Protein AF-A0A6L7ADQ3-F1 (afdb_monomer)

Nearest PDB structures (foldseek):
  7lb6-assembly1_N  TM=9.096E-01  e=2.981E-06  Arabidopsis thaliana
  6hxg-assembly1_B-3  TM=9.144E-01  e=3.872E-06  Arabidopsis thaliana
  4fiq-assembly1_A  TM=9.752E-01  e=5.291E-05  Pyrococcus horikoshii OT3
  8qoc-assembly2_C  TM=4.883E-01  e=2.615E-06  Staphylococcus aureus
  3o05-assembly1_A  TM=4.898E-01  e=3.182E-06  Saccharomyces cerevisiae

Secondary structure (DSSP, 8-state):
--HHHHT-SEEEEETTSPPS-SS----GGG-SS-EEEEESSHHHHHHHHHTT-SEEEESS-SS---B-SHHHHHHHHHTT-S-EEE-SS-HHHHHHTTPPP-PPPHHHHHHHHTT-SS-EEEEEETT-HHHHH-------

Structure (mmCIF, N/CA/C/O backbone):
data_AF-A0A6L7ADQ3-F1
#
_entry.id   AF-A0A6L7ADQ3-F1
#
loop_
_atom_site.group_PDB
_atom_site.id
_atom_site.type_symbol
_atom_site.label_atom_id
_atom_site.label_alt_id
_atom_site.label_comp_id
_atom_site.label_asym_id
_atom_site.label_entity_id
_atom_site.label_seq_id
_atom_site.pdbx_PDB_ins_code
_atom_site.Cartn_x
_atom_site.Cartn_y
_atom_site.Cartn_z
_atom_site.occupancy
_atom_site.B_iso_or_equiv
_atom_site.auth_seq_id
_atom_site.auth_comp_id
_atom_site.auth_asym_id
_atom_site.auth_atom_id
_atom_site.pdbx_PDB_model_num
ATOM 1 N N . MET A 1 1 ? -9.010 12.931 -6.300 1.00 50.84 1 MET A N 1
ATOM 2 C CA . MET A 1 1 ? -8.142 13.106 -5.111 1.00 50.84 1 MET A CA 1
ATOM 3 C C . MET A 1 1 ? -7.046 12.045 -5.139 1.00 50.84 1 MET A C 1
ATOM 5 O O . MET A 1 1 ? -7.068 11.229 -6.053 1.00 50.84 1 MET A O 1
ATOM 9 N N . LYS A 1 2 ? -6.025 12.117 -4.283 1.00 76.00 2 LYS A N 1
ATOM 10 C CA . LYS A 1 2 ? -4.797 11.296 -4.372 1.00 76.00 2 LYS A CA 1
ATOM 11 C C . LYS A 1 2 ? -4.363 10.831 -2.979 1.00 76.00 2 LYS A C 1
ATOM 13 O O . LYS A 1 2 ? -4.825 11.427 -2.018 1.00 76.00 2 LYS A O 1
ATOM 18 N N . LEU A 1 3 ? -3.529 9.793 -2.870 1.00 81.31 3 LEU A N 1
ATOM 19 C CA . LEU A 1 3 ? -3.424 8.974 -1.645 1.00 81.31 3 LEU A CA 1
ATOM 20 C C . LEU A 1 3 ? -3.016 9.728 -0.373 1.00 81.31 3 LEU A C 1
ATOM 22 O O . LEU A 1 3 ? -3.697 9.593 0.636 1.00 81.31 3 LEU A O 1
ATOM 26 N N . GLU A 1 4 ? -1.964 10.547 -0.407 1.00 83.44 4 GLU A N 1
ATOM 27 C CA . GLU A 1 4 ? -1.559 11.335 0.769 1.00 83.44 4 GLU A CA 1
ATOM 28 C C . GLU A 1 4 ? -2.655 12.337 1.170 1.00 83.44 4 GLU A C 1
ATOM 30 O O . GLU A 1 4 ? -2.968 12.484 2.345 1.00 83.44 4 GLU A O 1
ATOM 35 N N . ALA A 1 5 ? -3.326 12.950 0.190 1.00 84.56 5 ALA A N 1
ATOM 36 C CA . ALA A 1 5 ? -4.438 13.869 0.438 1.00 84.56 5 ALA A CA 1
ATOM 37 C C . ALA A 1 5 ? -5.712 13.171 0.957 1.00 84.56 5 ALA A C 1
ATOM 39 O O . ALA A 1 5 ? -6.529 13.816 1.607 1.00 84.56 5 ALA A O 1
ATOM 40 N N . VAL A 1 6 ? -5.886 11.876 0.665 1.00 88.94 6 VAL A N 1
ATOM 41 C CA . VAL A 1 6 ? -6.941 11.023 1.244 1.00 88.94 6 VAL A CA 1
ATOM 42 C C . VAL A 1 6 ? -6.643 10.701 2.714 1.00 88.94 6 VAL A C 1
ATOM 44 O O . VAL A 1 6 ? -7.555 10.392 3.473 1.00 88.94 6 VAL A O 1
ATOM 47 N N . GLY A 1 7 ? -5.379 10.816 3.133 1.00 91.00 7 GLY A N 1
ATOM 48 C CA . GLY A 1 7 ? -4.952 10.537 4.501 1.00 91.00 7 GLY A CA 1
ATOM 49 C C . GLY A 1 7 ? -4.731 9.053 4.781 1.00 91.00 7 GLY A C 1
ATOM 50 O O . GLY A 1 7 ? -4.888 8.637 5.923 1.00 91.00 7 GLY A O 1
ATOM 51 N N . VAL A 1 8 ? -4.401 8.250 3.760 1.00 93.75 8 VAL A N 1
ATOM 52 C CA . VAL A 1 8 ? -4.048 6.835 3.970 1.00 93.75 8 VAL A CA 1
ATOM 53 C C . VAL A 1 8 ? -2.852 6.717 4.912 1.00 93.75 8 VAL A C 1
ATOM 55 O O . VAL A 1 8 ? -1.938 7.538 4.861 1.00 93.75 8 VAL A O 1
ATOM 58 N N . ASP A 1 9 ? -2.822 5.672 5.734 1.00 95.88 9 ASP A N 1
ATOM 59 C CA . ASP A 1 9 ? -1.763 5.502 6.732 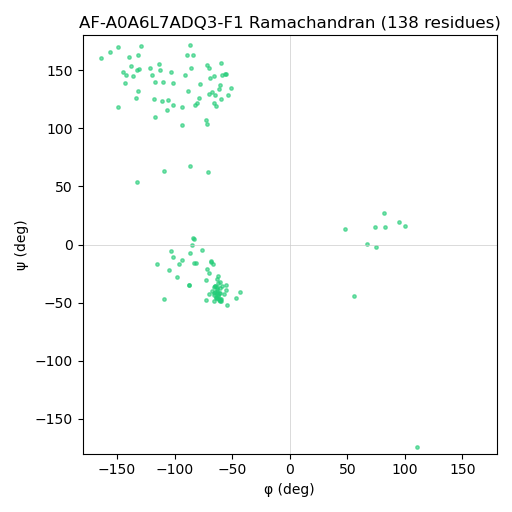1.00 95.88 9 ASP A CA 1
ATOM 60 C C . ASP A 1 9 ? -0.424 5.108 6.099 1.00 95.88 9 ASP A C 1
ATOM 62 O O . ASP A 1 9 ? 0.634 5.449 6.622 1.00 95.88 9 ASP A O 1
ATOM 66 N N . TYR A 1 10 ? -0.465 4.381 4.975 1.00 96.12 10 TYR A N 1
ATOM 67 C CA . TYR A 1 10 ? 0.716 4.006 4.196 1.00 96.12 10 TYR A CA 1
ATOM 68 C C . TYR A 1 10 ? 0.429 3.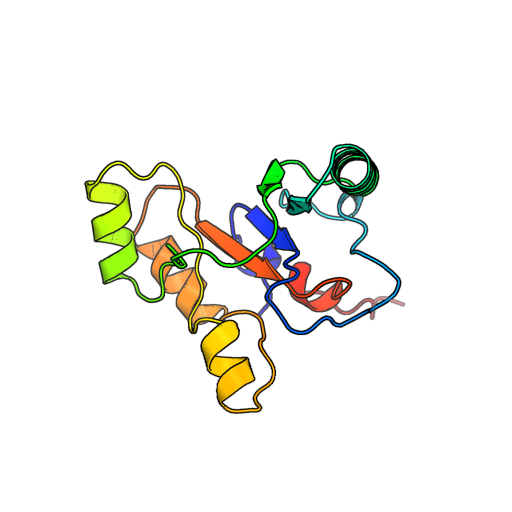988 2.693 1.00 96.12 10 TYR A C 1
ATOM 70 O O . TYR A 1 10 ? -0.649 3.582 2.245 1.00 96.12 10 TYR A O 1
ATOM 78 N N . ILE A 1 11 ? 1.451 4.308 1.898 1.00 95.56 11 ILE A N 1
ATOM 79 C CA . ILE A 1 11 ? 1.439 4.119 0.442 1.00 95.56 11 ILE A CA 1
ATOM 80 C C . ILE A 1 11 ? 2.313 2.921 0.062 1.00 95.56 11 ILE A C 1
ATOM 82 O O . ILE A 1 11 ? 3.505 2.893 0.349 1.00 95.56 11 ILE A O 1
ATOM 86 N N . ASP A 1 12 ? 1.754 1.940 -0.644 1.00 95.38 12 ASP A N 1
ATOM 87 C CA . ASP A 1 12 ? 2.517 0.843 -1.250 1.00 95.38 12 ASP A CA 1
ATOM 88 C C . ASP A 1 12 ? 2.878 1.189 -2.695 1.00 95.38 12 ASP A C 1
ATOM 90 O O . ASP A 1 12 ? 2.036 1.103 -3.592 1.00 95.38 12 ASP A O 1
ATOM 94 N N . GLU A 1 13 ? 4.132 1.576 -2.934 1.00 95.19 13 GLU A N 1
ATOM 95 C CA . GLU A 1 13 ? 4.632 1.736 -4.300 1.00 95.19 13 GLU A CA 1
ATOM 96 C C . GLU A 1 13 ? 4.828 0.350 -4.916 1.00 95.19 13 GLU A C 1
ATOM 98 O O . GLU A 1 13 ? 5.734 -0.407 -4.551 1.00 95.19 13 GLU A O 1
ATOM 103 N N . SER A 1 14 ? 3.937 0.006 -5.841 1.00 92.62 14 SER A N 1
ATOM 104 C CA . SER A 1 14 ? 3.675 -1.387 -6.146 1.00 92.62 14 SER A CA 1
ATOM 105 C C . SER A 1 14 ? 4.013 -1.769 -7.577 1.00 92.62 14 SER A C 1
ATOM 107 O O . SER A 1 14 ? 3.471 -1.236 -8.546 1.00 92.62 14 SER A O 1
ATOM 109 N N . GLU A 1 15 ? 4.847 -2.799 -7.690 1.00 91.12 15 GLU A N 1
ATOM 110 C CA . GLU A 1 15 ? 5.194 -3.493 -8.926 1.00 91.12 15 GLU A CA 1
ATOM 111 C C . GLU A 1 15 ? 4.031 -4.286 -9.529 1.00 91.12 15 GLU A C 1
ATOM 113 O O . GLU A 1 15 ? 4.121 -4.720 -10.676 1.00 91.12 15 GLU A O 1
ATOM 118 N N . VAL A 1 16 ? 2.953 -4.511 -8.764 1.00 89.56 16 VAL A N 1
ATOM 119 C CA . VAL A 1 16 ? 1.770 -5.192 -9.296 1.00 89.56 16 VAL A CA 1
ATOM 120 C C . VAL A 1 16 ? 0.873 -4.245 -10.083 1.00 89.56 16 VAL A C 1
ATOM 122 O O . VAL A 1 16 ? 0.049 -4.728 -10.847 1.00 89.56 16 VAL A O 1
ATOM 125 N N . LEU A 1 17 ? 1.022 -2.925 -9.962 1.00 90.62 17 LEU A N 1
ATOM 126 C CA . LEU A 1 17 ? 0.340 -1.984 -10.852 1.00 90.62 17 LEU A CA 1
ATOM 127 C C . LEU A 1 17 ? 1.142 -1.789 -12.143 1.00 90.62 17 LEU A C 1
ATOM 129 O O . LEU A 1 17 ? 2.321 -2.127 -12.212 1.00 90.62 17 LEU A O 1
ATOM 133 N N . THR A 1 18 ? 0.514 -1.247 -13.188 1.00 90.69 18 THR A N 1
ATOM 134 C CA . THR A 1 18 ? 1.260 -0.878 -14.397 1.00 90.69 18 THR A CA 1
ATOM 135 C C . THR A 1 18 ? 2.218 0.269 -14.049 1.00 90.69 18 THR A C 1
ATOM 137 O O . THR A 1 18 ? 1.727 1.298 -13.582 1.00 90.69 18 THR A O 1
ATOM 140 N N . PRO A 1 19 ? 3.544 0.135 -14.248 1.00 91.06 19 PRO A N 1
ATOM 141 C CA . PRO A 1 19 ? 4.495 1.197 -13.924 1.00 91.06 19 PRO A CA 1
ATOM 142 C C . PRO A 1 19 ? 4.160 2.509 -14.638 1.00 91.06 19 PRO A C 1
ATOM 144 O O . PRO A 1 19 ? 3.618 2.509 -15.745 1.00 91.06 19 PRO A O 1
ATOM 147 N N . ALA A 1 20 ? 4.452 3.633 -13.986 1.00 91.69 20 ALA A N 1
ATOM 148 C CA . ALA A 1 20 ? 4.388 4.947 -14.623 1.00 91.69 20 ALA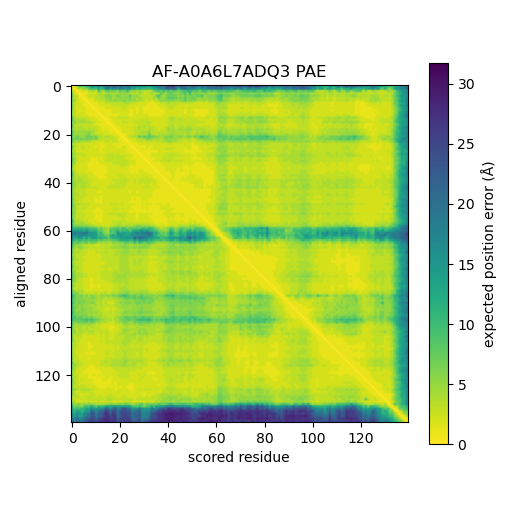 A CA 1
ATOM 149 C C . ALA A 1 20 ? 5.763 5.422 -15.101 1.00 91.69 20 ALA A C 1
ATOM 151 O O . ALA A 1 20 ? 5.839 6.178 -16.067 1.00 91.69 20 ALA A O 1
ATOM 152 N N . ASP A 1 21 ? 6.819 4.963 -14.431 1.00 90.44 21 ASP A N 1
ATOM 153 C CA . ASP A 1 21 ? 8.215 5.144 -14.803 1.00 90.44 21 ASP A CA 1
ATOM 154 C C . ASP A 1 21 ? 8.926 3.786 -14.675 1.00 90.44 21 ASP A C 1
ATOM 156 O O . ASP A 1 21 ? 8.850 3.130 -13.633 1.00 90.44 21 ASP A O 1
ATOM 160 N N . ASP A 1 22 ? 9.585 3.346 -15.748 1.00 88.19 22 ASP A N 1
ATOM 161 C CA . ASP A 1 22 ? 10.318 2.072 -15.791 1.00 88.19 22 ASP A CA 1
ATOM 162 C C . ASP A 1 22 ? 11.766 2.199 -15.280 1.00 88.19 22 ASP A C 1
ATOM 164 O O . ASP A 1 22 ? 12.478 1.202 -15.145 1.00 88.19 22 ASP A O 1
ATOM 168 N N . THR A 1 23 ? 12.219 3.426 -15.010 1.00 88.00 23 THR A N 1
ATOM 169 C CA . THR A 1 23 ? 13.598 3.754 -14.630 1.00 88.00 23 THR A CA 1
ATOM 170 C C . THR A 1 23 ? 13.694 4.159 -13.164 1.00 88.00 23 THR A C 1
ATOM 172 O O . THR A 1 23 ? 14.573 3.670 -12.450 1.00 88.00 23 THR A O 1
ATOM 175 N N . TYR A 1 24 ? 12.798 5.033 -12.701 1.00 90.62 24 TYR A N 1
ATOM 176 C CA . TYR A 1 24 ? 12.890 5.653 -11.381 1.00 90.62 24 TYR A CA 1
ATOM 177 C C . TYR A 1 24 ? 11.715 5.294 -10.471 1.00 90.62 24 TYR A C 1
ATOM 179 O O . TYR A 1 24 ? 10.561 5.238 -10.885 1.00 90.62 24 TYR A O 1
ATOM 187 N N . HIS A 1 25 ? 12.027 5.065 -9.196 1.00 94.25 25 HIS A N 1
ATOM 188 C CA . HIS A 1 25 ? 11.030 4.966 -8.131 1.00 94.25 25 HIS A CA 1
ATOM 189 C C . HIS A 1 25 ? 10.766 6.358 -7.549 1.00 94.25 25 HIS A C 1
ATOM 191 O O . HIS A 1 25 ? 11.556 7.287 -7.728 1.00 94.25 25 HIS A O 1
ATOM 197 N N . ILE A 1 26 ? 9.655 6.504 -6.833 1.00 94.56 26 ILE A N 1
ATOM 198 C CA . ILE A 1 26 ? 9.335 7.731 -6.099 1.00 94.56 26 ILE A CA 1
ATOM 199 C C . ILE A 1 26 ? 10.417 7.987 -5.038 1.00 94.56 26 ILE A C 1
ATOM 201 O O . ILE A 1 26 ? 10.740 7.073 -4.279 1.00 94.56 26 ILE A O 1
ATOM 205 N N . ASP A 1 27 ? 10.910 9.227 -4.946 1.00 94.38 27 ASP A N 1
ATOM 206 C CA . ASP A 1 27 ? 11.648 9.721 -3.776 1.00 94.38 27 ASP A CA 1
ATOM 207 C C . ASP A 1 27 ? 10.670 9.920 -2.611 1.00 94.38 27 ASP A C 1
ATOM 209 O O . ASP A 1 27 ? 9.870 10.859 -2.597 1.00 94.38 27 ASP A O 1
ATOM 213 N N . LYS A 1 28 ? 10.699 8.990 -1.656 1.00 95.25 28 LYS A N 1
ATOM 214 C CA . LYS A 1 28 ? 9.713 8.872 -0.567 1.00 95.25 28 LYS A CA 1
ATOM 215 C C . LYS A 1 28 ? 10.049 9.810 0.581 1.00 95.25 28 LYS A C 1
ATOM 217 O O . LYS A 1 28 ? 9.188 10.103 1.397 1.00 95.25 28 LYS A O 1
ATOM 222 N N . THR A 1 29 ? 11.278 10.330 0.619 1.00 93.50 29 THR A N 1
ATOM 223 C CA . THR A 1 29 ? 11.708 11.304 1.632 1.00 93.50 29 THR A CA 1
ATOM 224 C C . THR A 1 29 ? 10.984 12.645 1.498 1.00 93.50 29 THR A C 1
ATOM 226 O O . THR A 1 29 ? 10.962 13.439 2.434 1.00 93.50 29 THR A O 1
ATOM 229 N N . ALA A 1 30 ? 10.351 12.886 0.346 1.00 93.56 30 ALA A N 1
ATOM 230 C CA . ALA A 1 30 ? 9.569 14.080 0.062 1.00 93.56 30 ALA A CA 1
ATOM 231 C C . ALA A 1 30 ? 8.112 14.026 0.573 1.00 93.56 30 ALA A C 1
ATOM 233 O O . ALA A 1 30 ? 7.349 14.943 0.250 1.00 93.56 30 ALA A O 1
ATOM 234 N N . PHE A 1 31 ? 7.725 12.977 1.307 1.00 93.12 31 PHE A N 1
ATOM 235 C CA . PHE A 1 31 ? 6.359 12.702 1.764 1.00 93.12 31 PHE A CA 1
ATOM 236 C C . PHE A 1 31 ? 6.285 12.606 3.287 1.00 93.12 31 PHE A C 1
ATOM 238 O O . PHE A 1 31 ? 7.255 12.216 3.937 1.00 93.12 31 PHE A O 1
ATOM 245 N N . GLU A 1 32 ? 5.120 12.935 3.845 1.00 92.44 32 GLU A N 1
ATOM 246 C CA . GLU A 1 32 ? 4.848 12.717 5.270 1.00 92.44 32 GLU A CA 1
ATOM 247 C C . GLU A 1 32 ? 4.290 11.311 5.512 1.00 92.44 32 GLU A C 1
ATOM 249 O O . GLU A 1 32 ? 4.616 10.674 6.515 1.00 92.44 32 GLU A O 1
ATOM 254 N N . VAL A 1 33 ? 3.491 10.801 4.569 1.00 95.00 33 VAL A N 1
ATOM 255 C CA . VAL A 1 33 ? 2.966 9.434 4.629 1.00 95.00 33 VAL A CA 1
ATOM 256 C C . VAL A 1 33 ? 4.085 8.404 4.391 1.00 95.00 33 VAL A C 1
ATOM 258 O O . VAL A 1 33 ? 4.829 8.511 3.409 1.00 95.00 33 VAL A O 1
ATOM 261 N N . PRO A 1 34 ? 4.232 7.379 5.252 1.00 97.00 34 PRO A N 1
ATOM 262 C CA . PRO A 1 34 ? 5.251 6.350 5.083 1.00 97.00 34 PRO A CA 1
ATOM 263 C C . PRO A 1 34 ? 4.961 5.428 3.894 1.00 97.00 34 PRO A C 1
ATOM 265 O O . PRO A 1 34 ? 3.813 5.161 3.527 1.00 97.00 34 PRO A O 1
ATOM 268 N N . PHE A 1 35 ? 6.032 4.875 3.319 1.00 97.44 35 PHE A N 1
ATOM 269 C CA . PHE A 1 35 ? 5.944 3.999 2.151 1.00 97.44 35 PHE A CA 1
ATOM 270 C C . PHE A 1 35 ? 6.281 2.541 2.459 1.00 97.44 35 PHE A C 1
ATOM 272 O O . PHE A 1 35 ? 7.259 2.234 3.150 1.00 97.44 35 PHE A O 1
ATOM 279 N N . VAL A 1 36 ? 5.511 1.646 1.842 1.00 96.75 36 VAL A N 1
ATOM 280 C CA . VAL A 1 36 ? 5.774 0.211 1.726 1.00 96.75 36 VAL A CA 1
ATOM 281 C C . VAL A 1 36 ? 6.330 -0.077 0.331 1.00 96.75 36 VAL A C 1
ATOM 283 O O . VAL A 1 36 ? 5.852 0.480 -0.658 1.00 96.75 36 VAL A O 1
ATOM 286 N N . CYS A 1 37 ? 7.339 -0.943 0.224 1.00 96.19 37 CYS A N 1
ATOM 287 C CA . CYS A 1 37 ? 7.892 -1.352 -1.070 1.00 96.19 37 CYS A CA 1
ATOM 288 C C . CYS A 1 37 ? 8.140 -2.859 -1.159 1.00 96.19 37 CYS A C 1
ATOM 290 O O . CYS A 1 37 ? 8.560 -3.503 -0.197 1.00 96.19 37 CYS A O 1
ATOM 292 N N . GLY A 1 38 ? 7.937 -3.418 -2.353 1.00 95.12 38 GLY A N 1
ATOM 293 C CA . GLY A 1 38 ? 8.288 -4.801 -2.662 1.00 95.12 38 GLY A CA 1
ATOM 294 C C . GLY A 1 38 ? 9.787 -4.994 -2.929 1.00 95.12 38 GLY A C 1
ATOM 295 O O . GLY A 1 38 ? 10.397 -4.225 -3.675 1.00 95.12 38 GLY A O 1
ATOM 296 N N . CYS A 1 39 ? 10.381 -6.069 -2.407 1.00 96.19 39 CYS A N 1
ATOM 297 C CA . CYS A 1 39 ? 11.735 -6.523 -2.757 1.00 96.19 39 CYS A CA 1
ATOM 298 C C . CYS A 1 39 ? 11.826 -8.054 -2.922 1.00 96.19 39 CYS A C 1
ATOM 300 O O . CYS A 1 39 ? 11.043 -8.803 -2.333 1.00 96.19 39 CYS A O 1
ATOM 302 N N . ARG A 1 40 ? 12.785 -8.526 -3.733 1.00 95.62 40 ARG A N 1
ATOM 303 C CA . ARG A 1 40 ? 13.105 -9.967 -3.907 1.00 95.62 40 ARG A CA 1
ATOM 304 C C . ARG A 1 40 ? 14.385 -10.408 -3.208 1.00 95.62 40 ARG A C 1
ATOM 306 O O . ARG A 1 40 ? 14.563 -11.592 -2.946 1.00 95.62 40 ARG A O 1
ATOM 313 N N . ASP A 1 41 ? 15.271 -9.461 -2.936 1.00 96.44 41 ASP A N 1
ATOM 314 C CA . ASP A 1 41 ? 16.572 -9.689 -2.329 1.00 96.44 41 ASP A CA 1
ATOM 315 C C . ASP A 1 41 ? 16.984 -8.479 -1.480 1.00 96.44 41 ASP A C 1
ATOM 317 O O . ASP A 1 41 ? 16.352 -7.417 -1.511 1.00 96.44 41 ASP A O 1
ATOM 321 N N . LEU A 1 42 ? 18.061 -8.651 -0.713 1.00 97.38 42 LEU A N 1
ATOM 322 C CA . LEU A 1 42 ? 18.591 -7.613 0.166 1.00 97.38 42 LEU A CA 1
ATOM 323 C C . LEU A 1 42 ? 19.064 -6.371 -0.607 1.00 97.38 42 LEU A C 1
ATOM 325 O O . LEU A 1 42 ? 18.939 -5.255 -0.111 1.00 97.38 42 LEU A O 1
ATOM 329 N N . GLY A 1 43 ? 19.588 -6.537 -1.822 1.00 97.81 43 GLY A N 1
ATOM 330 C CA . GLY A 1 43 ? 20.040 -5.411 -2.636 1.00 97.81 43 GLY A CA 1
ATOM 331 C C . GLY A 1 43 ? 18.877 -4.510 -3.050 1.00 97.81 43 GLY A C 1
ATOM 332 O O . GLY A 1 43 ? 18.982 -3.289 -2.970 1.00 97.81 43 GLY A O 1
ATOM 333 N N . GLU A 1 44 ? 17.752 -5.097 -3.464 1.00 97.06 44 GLU A N 1
ATOM 334 C CA . GLU A 1 44 ? 16.514 -4.359 -3.722 1.00 97.06 44 GLU A CA 1
ATOM 335 C C . GLU A 1 44 ? 15.981 -3.701 -2.449 1.00 97.06 44 GLU A C 1
ATOM 337 O O . GLU A 1 44 ? 15.657 -2.517 -2.490 1.00 97.06 44 GLU A O 1
ATOM 342 N N . ALA A 1 45 ? 15.942 -4.431 -1.332 1.00 97.81 45 ALA A N 1
ATOM 343 C CA . ALA A 1 45 ? 15.493 -3.917 -0.039 1.00 97.81 45 ALA A CA 1
ATOM 344 C C . ALA A 1 45 ? 16.259 -2.652 0.380 1.00 97.81 45 ALA A C 1
ATOM 346 O O . ALA A 1 45 ? 15.651 -1.621 0.664 1.00 97.81 45 ALA A O 1
ATOM 347 N N . LEU A 1 46 ? 17.595 -2.704 0.356 1.00 97.94 46 LEU A N 1
ATOM 348 C CA . LEU A 1 46 ? 18.445 -1.578 0.748 1.00 97.94 46 LEU A CA 1
ATOM 349 C C . LEU A 1 46 ? 18.285 -0.374 -0.186 1.00 97.94 46 LEU A C 1
ATOM 351 O O . LEU A 1 46 ? 18.301 0.759 0.287 1.00 97.94 46 LEU A O 1
ATOM 355 N N . ARG A 1 47 ? 18.080 -0.594 -1.493 1.00 97.19 47 ARG A N 1
ATOM 356 C CA . ARG A 1 47 ? 17.775 0.498 -2.432 1.00 97.19 47 ARG A CA 1
ATOM 357 C C . ARG A 1 47 ? 16.443 1.174 -2.103 1.00 97.19 47 ARG A C 1
ATOM 359 O O . ARG A 1 47 ? 16.403 2.395 -2.047 1.00 97.19 47 ARG A O 1
ATOM 366 N N . ARG A 1 48 ? 15.385 0.401 -1.817 1.00 97.94 48 ARG A N 1
ATOM 367 C CA . ARG A 1 48 ? 14.078 0.956 -1.412 1.00 97.94 48 ARG A CA 1
ATOM 368 C C . ARG A 1 48 ? 14.176 1.757 -0.116 1.00 97.94 48 ARG A C 1
ATOM 370 O O . ARG A 1 48 ? 13.602 2.836 -0.028 1.00 97.94 48 ARG A O 1
ATOM 377 N N . ILE A 1 49 ? 14.931 1.260 0.866 1.00 97.88 49 ILE A N 1
ATOM 378 C CA . ILE A 1 49 ? 15.197 1.990 2.115 1.00 97.88 49 ILE A CA 1
ATOM 379 C C . ILE A 1 49 ? 15.964 3.288 1.828 1.00 97.8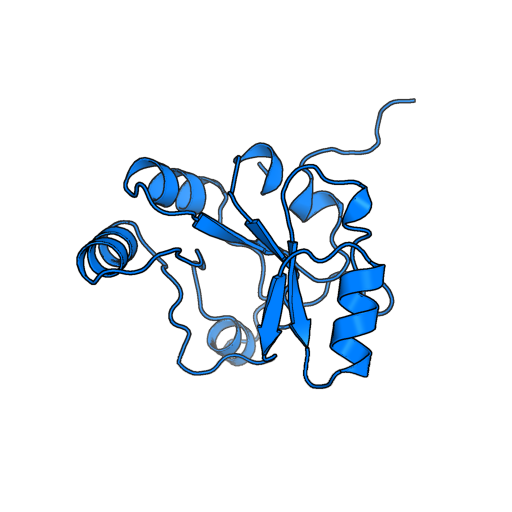8 49 ILE A C 1
ATOM 381 O O . ILE A 1 49 ? 15.607 4.332 2.363 1.00 97.88 49 ILE A O 1
ATOM 385 N N . GLY A 1 50 ? 16.973 3.249 0.952 1.00 97.00 50 GLY A N 1
ATOM 386 C CA . GLY A 1 50 ? 17.726 4.437 0.532 1.00 97.00 50 GLY A CA 1
ATOM 387 C C . GLY A 1 50 ? 16.875 5.495 -0.182 1.00 97.00 50 GLY A C 1
ATOM 388 O O . GLY A 1 50 ? 17.186 6.677 -0.100 1.00 97.00 50 GLY A O 1
ATOM 389 N N . GLU A 1 51 ? 15.783 5.084 -0.827 1.00 96.06 51 GLU A N 1
ATOM 390 C CA . GLU A 1 51 ? 14.772 5.966 -1.433 1.00 96.06 51 GLU A CA 1
ATOM 391 C C . GLU A 1 51 ? 13.699 6.437 -0.432 1.00 96.06 51 GLU A C 1
ATOM 393 O O . GLU A 1 51 ? 12.788 7.168 -0.817 1.00 96.06 51 GLU A O 1
ATOM 398 N N . GLY A 1 52 ? 13.779 6.016 0.838 1.00 96.94 52 GLY A N 1
ATOM 399 C CA . GLY A 1 52 ? 12.892 6.437 1.928 1.00 96.94 52 GLY A CA 1
ATOM 400 C C . GLY A 1 52 ? 11.770 5.458 2.295 1.00 96.94 52 GLY A C 1
ATOM 401 O O . GLY A 1 52 ? 10.820 5.858 2.963 1.00 96.94 52 GLY A O 1
ATOM 402 N N . ALA A 1 53 ? 11.822 4.187 1.873 1.00 97.31 53 ALA A N 1
ATOM 403 C CA . ALA A 1 53 ? 10.809 3.205 2.271 1.00 97.31 53 ALA A CA 1
ATOM 404 C C . ALA A 1 53 ? 10.898 2.905 3.776 1.00 97.31 53 ALA A C 1
ATOM 406 O O . ALA A 1 53 ? 11.972 2.597 4.295 1.00 97.31 53 ALA A O 1
ATOM 407 N N . SER A 1 54 ? 9.758 2.950 4.463 1.00 97.50 54 SER A N 1
ATOM 408 C CA . SER A 1 54 ? 9.653 2.694 5.907 1.00 97.50 54 SER A CA 1
ATOM 409 C C . SER A 1 54 ? 9.257 1.250 6.218 1.00 97.50 54 SER A C 1
ATOM 411 O O . SER A 1 54 ? 9.434 0.782 7.340 1.00 97.50 54 SER A O 1
ATOM 413 N N . MET A 1 55 ? 8.738 0.530 5.221 1.00 97.31 55 MET A N 1
ATOM 414 C CA . MET A 1 55 ? 8.330 -0.865 5.331 1.00 97.31 55 MET A CA 1
ATOM 415 C C . MET A 1 55 ? 8.663 -1.624 4.044 1.00 97.31 55 MET A C 1
ATOM 417 O O . MET A 1 55 ? 8.587 -1.089 2.936 1.00 97.31 55 MET A O 1
ATOM 421 N N . LE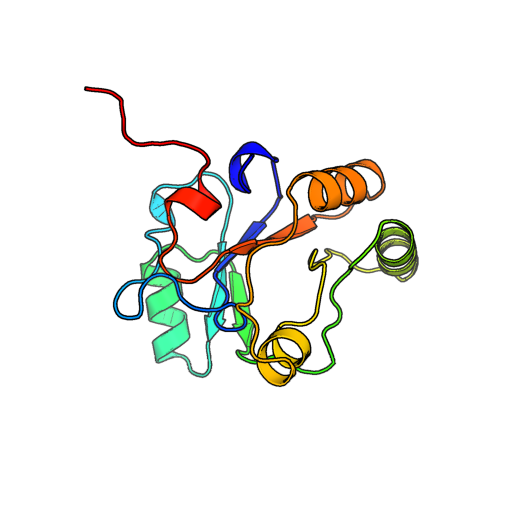U A 1 56 ? 9.015 -2.901 4.186 1.00 96.81 56 LEU A N 1
ATOM 422 C CA . LEU A 1 56 ? 9.293 -3.792 3.065 1.00 96.81 56 LEU A CA 1
ATOM 423 C C . LEU A 1 56 ? 8.335 -4.979 3.068 1.00 96.81 56 LEU A C 1
ATOM 425 O O . LEU A 1 56 ? 7.968 -5.495 4.123 1.00 96.81 56 LEU A O 1
ATOM 429 N N . ARG A 1 57 ? 7.986 -5.443 1.871 1.00 94.12 57 ARG A N 1
ATOM 430 C CA . ARG A 1 57 ? 7.261 -6.695 1.639 1.00 94.12 57 ARG A CA 1
ATOM 431 C C . ARG A 1 57 ? 7.945 -7.514 0.552 1.00 94.12 57 ARG A C 1
ATOM 433 O O . ARG A 1 57 ? 8.741 -6.999 -0.234 1.00 94.12 57 ARG A O 1
ATOM 440 N N . THR A 1 58 ? 7.622 -8.797 0.471 1.00 92.50 58 THR A N 1
ATOM 441 C CA . THR A 1 58 ? 8.029 -9.615 -0.674 1.00 92.50 58 THR A CA 1
ATOM 442 C C . THR A 1 58 ? 7.335 -9.125 -1.947 1.00 92.50 58 THR A C 1
ATOM 444 O O . THR A 1 58 ? 6.191 -8.656 -1.913 1.00 92.50 58 THR A O 1
ATOM 447 N N . LYS A 1 59 ? 8.039 -9.199 -3.084 1.00 89.94 59 LYS A N 1
ATOM 448 C CA . LYS A 1 59 ? 7.422 -8.923 -4.388 1.00 89.94 59 LYS A CA 1
ATOM 449 C C . LYS A 1 59 ? 6.467 -10.031 -4.815 1.00 89.94 59 LYS A C 1
ATOM 451 O O . LYS A 1 59 ? 6.672 -11.202 -4.496 1.00 89.94 59 LYS A O 1
ATOM 456 N N . GLY A 1 60 ? 5.509 -9.651 -5.650 1.00 79.88 60 GLY A N 1
ATOM 457 C CA . GLY A 1 60 ? 4.561 -10.556 -6.287 1.00 79.88 60 GLY A CA 1
ATOM 458 C C . GLY A 1 60 ? 3.143 -10.395 -5.755 1.00 79.88 60 GLY A C 1
ATOM 459 O O . GLY A 1 60 ? 2.845 -9.501 -4.968 1.00 79.88 60 GLY A O 1
ATOM 460 N N . GLU A 1 61 ? 2.261 -11.281 -6.213 1.00 70.69 61 GLU A N 1
ATOM 461 C CA . GLU A 1 61 ? 0.819 -11.174 -5.977 1.00 70.69 61 GLU A CA 1
ATOM 462 C C . GLU A 1 61 ? 0.178 -12.503 -5.499 1.00 70.69 61 GLU A C 1
ATOM 464 O O . GLU A 1 61 ? -0.758 -12.986 -6.138 1.00 70.69 61 GLU A O 1
ATOM 469 N N . PRO A 1 62 ? 0.649 -13.177 -4.422 1.00 55.94 62 PRO A N 1
ATOM 470 C CA . PRO A 1 62 ? 0.064 -14.461 -4.021 1.00 55.94 62 PRO A CA 1
ATOM 471 C C . PRO A 1 62 ? -1.233 -14.275 -3.210 1.00 55.94 62 PRO A C 1
ATOM 473 O O . PRO A 1 62 ? -1.215 -13.642 -2.159 1.00 55.94 62 PRO A O 1
ATOM 476 N N . GLY A 1 63 ? -2.360 -14.840 -3.675 1.00 59.44 63 GLY A N 1
ATOM 477 C CA . GLY A 1 63 ? -3.639 -14.971 -2.932 1.00 59.44 63 GLY A CA 1
ATOM 478 C C . GLY A 1 63 ? -4.387 -13.666 -2.606 1.00 59.44 63 GLY A C 1
ATOM 479 O O . GLY A 1 63 ? -5.461 -13.682 -2.012 1.00 59.44 63 GLY A O 1
ATOM 480 N N . THR A 1 64 ? -3.814 -12.546 -3.042 1.00 66.75 64 THR A N 1
ATOM 481 C CA . THR A 1 64 ? -4.200 -11.130 -2.974 1.00 66.75 64 THR A CA 1
ATOM 482 C C . THR A 1 64 ? -4.483 -10.519 -1.614 1.00 66.75 64 THR A C 1
ATOM 484 O O . THR A 1 64 ? -3.978 -9.425 -1.424 1.00 66.75 64 THR A O 1
ATOM 487 N N . GLY A 1 65 ? -5.216 -11.141 -0.681 1.00 67.88 65 GLY A N 1
ATOM 488 C CA . GLY A 1 65 ? -5.438 -10.601 0.679 1.00 67.88 65 GLY A CA 1
ATOM 489 C C . GLY A 1 65 ? -5.866 -9.122 0.755 1.00 67.88 65 GLY A C 1
ATOM 490 O O . GLY A 1 65 ? -5.790 -8.515 1.820 1.00 67.88 65 GLY A O 1
ATOM 491 N N . ASN A 1 66 ? -6.259 -8.533 -0.377 1.00 84.44 66 ASN A N 1
ATOM 492 C CA . ASN A 1 66 ? -6.577 -7.129 -0.514 1.00 84.44 66 ASN A CA 1
ATOM 493 C C . ASN A 1 66 ? -8.063 -6.973 -0.244 1.00 84.44 66 ASN A C 1
ATOM 495 O O . ASN A 1 66 ? -8.876 -7.823 -0.609 1.00 84.44 66 ASN A O 1
ATOM 499 N N . ILE A 1 67 ? -8.396 -5.851 0.361 1.00 90.12 67 ILE A N 1
ATOM 500 C CA . ILE A 1 67 ? -9.749 -5.479 0.705 1.00 90.12 67 ILE A CA 1
ATOM 501 C C . ILE A 1 67 ? -10.305 -4.640 -0.437 1.00 90.12 67 ILE A C 1
ATOM 503 O O . ILE A 1 67 ? -9.774 -3.570 -0.742 1.00 90.12 67 ILE A O 1
ATOM 507 N N . ASN A 1 68 ? -11.365 -5.128 -1.076 1.00 91.31 68 ASN A N 1
ATOM 508 C CA . ASN A 1 68 ? -12.005 -4.423 -2.191 1.00 91.31 68 ASN A CA 1
ATOM 509 C C . ASN A 1 68 ? -13.317 -3.729 -1.805 1.00 91.31 68 ASN A C 1
ATOM 511 O O . ASN A 1 68 ? -13.922 -3.053 -2.632 1.00 91.31 68 ASN A O 1
ATOM 515 N N . ASN A 1 69 ? -13.787 -3.916 -0.570 1.00 92.88 69 ASN A N 1
ATOM 516 C CA . ASN A 1 69 ? -14.984 -3.264 -0.060 1.00 92.88 69 ASN A CA 1
ATOM 517 C C . ASN A 1 69 ? -14.979 -3.169 1.473 1.00 92.88 69 ASN A C 1
ATOM 519 O O . ASN A 1 69 ? -14.225 -3.849 2.168 1.00 92.88 69 ASN A O 1
ATOM 523 N N . VAL A 1 70 ? -15.883 -2.337 1.984 1.00 95.69 70 VAL A N 1
ATOM 524 C CA . VAL A 1 70 ? -16.103 -2.063 3.411 1.00 95.69 70 VAL A CA 1
ATOM 525 C C . VAL A 1 70 ? -16.368 -3.322 4.243 1.00 95.69 70 VAL A C 1
ATOM 527 O O . VAL A 1 70 ? -15.887 -3.424 5.369 1.00 95.69 70 VAL A O 1
ATOM 530 N N . GLU A 1 71 ? -17.119 -4.289 3.715 1.00 96.31 71 GLU A N 1
ATOM 531 C CA . GLU A 1 71 ? -17.487 -5.493 4.468 1.00 96.31 71 GLU A C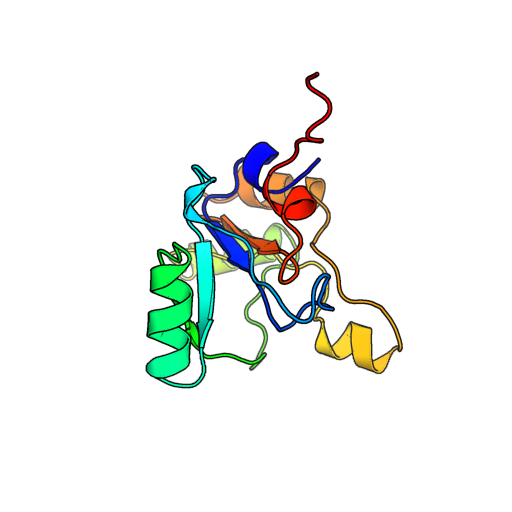A 1
ATOM 532 C C . GLU A 1 71 ? -16.275 -6.399 4.693 1.00 96.31 71 GLU A C 1
ATOM 534 O O . GLU A 1 71 ? -16.034 -6.865 5.805 1.00 96.31 71 GLU A O 1
ATOM 539 N N . GLN A 1 72 ? -15.444 -6.575 3.663 1.00 95.25 72 GLN A N 1
ATOM 540 C CA . GLN A 1 72 ? -14.179 -7.294 3.795 1.00 95.25 72 GLN A CA 1
ATOM 541 C C . GLN A 1 72 ? -13.244 -6.620 4.808 1.00 95.25 72 GLN A C 1
ATOM 543 O O . GLN A 1 72 ? -12.574 -7.323 5.561 1.00 95.25 72 GLN A O 1
ATOM 548 N N . ALA A 1 73 ? -13.226 -5.282 4.860 1.00 95.94 73 ALA A N 1
ATOM 549 C CA . ALA A 1 73 ? -12.400 -4.531 5.806 1.00 95.94 73 ALA A CA 1
ATOM 550 C C . ALA A 1 73 ? -12.772 -4.863 7.258 1.00 95.94 73 ALA A C 1
ATOM 552 O O . ALA A 1 73 ? -11.908 -5.216 8.059 1.00 95.94 73 ALA A O 1
ATOM 553 N N . LYS A 1 74 ? -14.074 -4.829 7.567 1.00 97.19 74 LYS A N 1
ATOM 554 C CA . LYS A 1 74 ? -14.608 -5.164 8.894 1.00 97.19 74 LYS A CA 1
ATOM 555 C C . LYS A 1 74 ? -14.342 -6.613 9.272 1.00 97.19 74 LYS A C 1
ATOM 557 O O . LYS A 1 74 ? -13.985 -6.890 10.412 1.00 97.19 74 LYS A O 1
ATOM 562 N N . ILE A 1 75 ? -14.504 -7.540 8.325 1.00 96.75 75 ILE A N 1
ATOM 563 C CA . ILE A 1 75 ? -14.211 -8.959 8.555 1.00 96.75 75 ILE A CA 1
ATOM 564 C C . ILE A 1 75 ? -12.725 -9.146 8.871 1.00 96.75 75 ILE A C 1
ATOM 566 O O . ILE A 1 75 ? -12.394 -9.866 9.809 1.00 96.75 75 ILE A O 1
ATOM 570 N N . ALA A 1 76 ? -11.835 -8.492 8.120 1.00 96.25 76 ALA A N 1
ATOM 571 C CA . ALA A 1 76 ? -10.398 -8.566 8.357 1.00 96.25 76 ALA A CA 1
ATOM 572 C C . ALA A 1 76 ? -10.024 -8.017 9.743 1.00 96.25 76 ALA A C 1
ATOM 574 O O . ALA A 1 76 ? -9.321 -8.694 10.491 1.00 96.25 76 ALA A O 1
ATOM 575 N N . GLU A 1 77 ? -10.539 -6.844 10.116 1.00 97.44 77 GLU A N 1
ATOM 576 C CA . GLU A 1 77 ? -10.328 -6.259 11.445 1.00 97.44 77 GLU A CA 1
ATOM 577 C C . GLU A 1 77 ? -10.868 -7.166 12.562 1.00 97.44 77 GLU A C 1
ATOM 579 O O . GLU A 1 77 ? -10.142 -7.488 13.502 1.00 97.44 77 GLU A O 1
ATOM 584 N N . ALA A 1 78 ? -12.100 -7.667 12.433 1.00 97.50 78 ALA A N 1
ATOM 585 C CA . ALA A 1 78 ? -12.704 -8.575 13.409 1.00 97.50 78 ALA A CA 1
ATOM 586 C C . ALA A 1 78 ? -11.953 -9.914 13.529 1.00 97.50 78 ALA A C 1
ATOM 588 O O . ALA A 1 78 ? -11.936 -10.522 14.599 1.00 97.50 78 ALA A O 1
ATOM 589 N N . ALA A 1 79 ? -11.309 -10.368 12.451 1.00 97.50 79 ALA A N 1
ATOM 590 C CA . ALA A 1 79 ? -10.443 -11.543 12.454 1.00 97.50 79 ALA A CA 1
ATOM 591 C C . ALA A 1 79 ? -9.066 -11.284 13.100 1.00 97.50 79 ALA A C 1
ATOM 593 O O . ALA A 1 79 ? -8.288 -12.225 13.263 1.00 97.50 79 ALA A O 1
ATOM 594 N N . GLY A 1 80 ? -8.762 -10.038 13.483 1.00 97.00 80 GLY A N 1
ATOM 595 C CA . GLY A 1 80 ? -7.516 -9.647 14.139 1.00 97.00 80 GLY A CA 1
ATOM 596 C C . GLY A 1 80 ? -6.440 -9.118 13.191 1.00 97.00 80 GLY A C 1
ATOM 597 O O . GLY A 1 80 ? -5.263 -9.114 13.559 1.00 97.00 80 GLY A O 1
ATOM 598 N N . ALA A 1 81 ? -6.800 -8.689 11.975 1.00 96.50 81 ALA A N 1
ATOM 599 C CA . ALA A 1 81 ? -5.862 -7.973 11.117 1.00 96.50 81 ALA A CA 1
ATOM 600 C C . ALA A 1 81 ? -5.398 -6.684 11.806 1.00 96.50 81 ALA A C 1
ATOM 602 O O . ALA A 1 81 ? -6.193 -5.955 12.388 1.00 96.50 81 ALA A O 1
ATOM 603 N N . VAL A 1 82 ? -4.100 -6.397 11.714 1.00 96.44 82 VAL A N 1
ATOM 604 C CA . VAL A 1 82 ? -3.491 -5.187 12.298 1.00 96.44 82 VAL A CA 1
ATOM 605 C C . VAL A 1 82 ? -3.400 -4.029 11.308 1.00 96.44 82 VAL A C 1
ATOM 607 O O . VAL A 1 82 ? -3.107 -2.913 11.710 1.00 96.44 82 VAL A O 1
ATOM 610 N N . ALA A 1 83 ? -3.602 -4.306 10.021 1.00 95.31 83 ALA A N 1
ATOM 611 C CA . ALA A 1 83 ? -3.684 -3.341 8.935 1.00 95.31 83 ALA A CA 1
ATOM 612 C C . ALA A 1 83 ? -4.308 -4.024 7.710 1.00 95.31 83 ALA A C 1
ATOM 614 O O . ALA A 1 83 ? -4.277 -5.255 7.599 1.00 95.31 83 ALA A O 1
ATOM 615 N N . VAL A 1 84 ? -4.830 -3.234 6.773 1.00 95.44 84 VAL A N 1
ATOM 616 C CA . VAL A 1 84 ? -5.425 -3.732 5.524 1.00 95.44 84 VAL A CA 1
ATOM 617 C C . VAL A 1 84 ? -4.897 -2.988 4.303 1.00 95.44 84 VAL A C 1
ATOM 619 O O . VAL A 1 84 ? -4.544 -1.816 4.369 1.00 95.44 84 VAL A O 1
ATOM 622 N N . MET A 1 85 ? -4.861 -3.679 3.163 1.00 94.56 85 MET A N 1
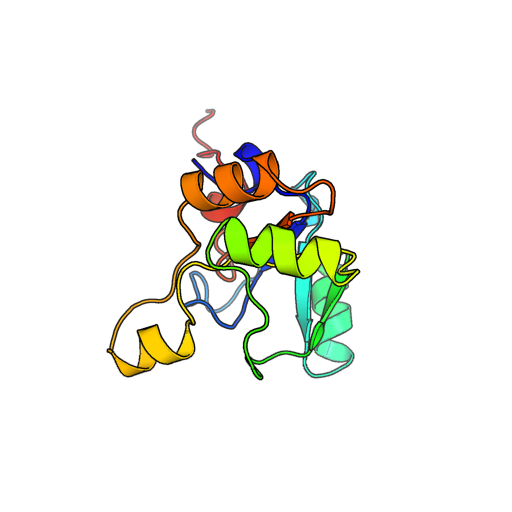ATOM 623 C CA . MET A 1 85 ? -4.479 -3.111 1.870 1.00 94.56 85 MET A CA 1
ATOM 624 C C . MET A 1 85 ? -5.720 -2.943 0.994 1.00 94.56 85 MET A C 1
ATOM 626 O O . MET A 1 85 ? -6.344 -3.935 0.620 1.00 94.56 85 MET A O 1
ATOM 630 N N . ALA A 1 86 ? -6.064 -1.706 0.647 1.00 92.94 86 ALA A N 1
ATOM 631 C CA . ALA A 1 86 ? -7.211 -1.390 -0.192 1.00 92.94 86 ALA A CA 1
ATOM 632 C C . ALA A 1 86 ? -6.870 -1.544 -1.685 1.00 92.94 86 ALA A C 1
ATOM 634 O O . ALA A 1 86 ? -5.991 -0.855 -2.216 1.00 92.94 86 ALA A O 1
ATOM 635 N N . LEU A 1 87 ? -7.590 -2.426 -2.385 1.00 89.56 87 LEU A N 1
ATOM 636 C CA . LEU A 1 87 ? -7.439 -2.632 -3.827 1.00 89.56 87 LEU A CA 1
ATOM 637 C C . LEU A 1 87 ? -8.763 -3.046 -4.473 1.00 89.56 87 LEU A C 1
ATOM 639 O O . LEU A 1 87 ? -9.287 -4.111 -4.165 1.00 89.56 87 LEU A O 1
ATOM 643 N N . GLU A 1 88 ? -9.277 -2.242 -5.405 1.00 82.88 88 GLU A N 1
ATOM 644 C CA . GLU A 1 88 ? -10.567 -2.507 -6.071 1.00 82.88 88 GLU A CA 1
ATOM 645 C C . GLU A 1 88 ? -10.594 -3.826 -6.837 1.00 82.88 88 GLU A C 1
ATOM 647 O O . GLU A 1 88 ? -11.554 -4.596 -6.794 1.00 82.88 88 GLU A O 1
ATOM 652 N N . ARG A 1 89 ? -9.541 -4.053 -7.616 1.00 83.31 89 ARG A N 1
ATOM 653 C CA . ARG A 1 89 ? -9.461 -5.154 -8.563 1.00 83.31 89 ARG A CA 1
ATOM 654 C C . ARG A 1 89 ? -8.055 -5.682 -8.582 1.00 83.31 89 ARG A C 1
ATOM 656 O O . ARG A 1 89 ? -7.107 -4.906 -8.604 1.00 83.31 89 ARG A O 1
ATOM 663 N N . VAL A 1 90 ? -7.953 -7.000 -8.636 1.00 86.00 90 VAL A N 1
ATOM 664 C CA . VAL A 1 90 ? -6.690 -7.720 -8.693 1.00 86.00 90 VAL A CA 1
ATOM 665 C C . VAL A 1 90 ? -5.955 -7.381 -10.001 1.00 86.00 90 VAL A C 1
ATOM 667 O O . VAL A 1 90 ? -6.491 -7.628 -11.086 1.00 86.00 90 VAL A O 1
ATOM 670 N N . PRO A 1 91 ? -4.742 -6.806 -9.944 1.00 86.12 91 PRO A N 1
ATOM 671 C CA . PRO A 1 91 ? -3.964 -6.479 -11.131 1.00 86.12 91 PRO A CA 1
ATOM 672 C C . PRO A 1 91 ? -3.697 -7.628 -12.102 1.00 86.12 91 PRO A C 1
ATOM 674 O O . PRO A 1 91 ? -3.664 -7.388 -13.311 1.00 86.12 91 PRO A O 1
ATOM 677 N N . SER A 1 92 ? -3.514 -8.862 -11.622 1.00 84.50 92 SER A N 1
ATOM 678 C CA . SER A 1 92 ? -3.358 -10.024 -12.510 1.00 84.50 92 SER A CA 1
ATOM 679 C C . SER A 1 92 ? -4.585 -10.239 -13.406 1.00 84.50 92 SER A C 1
ATOM 681 O O . SER A 1 92 ? -4.417 -10.434 -14.611 1.00 84.50 92 SER A O 1
ATOM 683 N N . ASP A 1 93 ? -5.796 -10.087 -12.865 1.00 86.75 93 ASP A N 1
ATOM 684 C CA . ASP A 1 93 ? -7.050 -10.182 -13.623 1.00 86.75 93 ASP A CA 1
ATOM 685 C C . ASP A 1 93 ? -7.194 -9.029 -14.623 1.00 86.75 93 ASP A C 1
ATOM 687 O O . ASP A 1 93 ? -7.621 -9.229 -15.762 1.00 86.75 93 ASP A O 1
ATOM 691 N N . ILE A 1 94 ? -6.804 -7.811 -14.224 1.00 86.25 94 ILE A N 1
ATOM 692 C CA . ILE A 1 94 ? -6.810 -6.644 -15.118 1.00 86.25 94 ILE A CA 1
ATOM 693 C C . ILE A 1 94 ? -5.891 -6.897 -16.319 1.00 86.25 94 ILE A C 1
ATOM 695 O O . ILE A 1 94 ? -6.302 -6.674 -17.458 1.00 86.25 94 ILE A O 1
ATOM 699 N N . ARG A 1 95 ? -4.672 -7.396 -16.080 1.00 83.81 95 ARG A N 1
ATOM 700 C CA . ARG A 1 95 ? -3.710 -7.721 -17.144 1.00 83.81 95 ARG A CA 1
ATOM 701 C C . ARG A 1 95 ? -4.193 -8.861 -18.036 1.00 83.81 95 ARG A C 1
ATOM 703 O O . ARG A 1 95 ? -4.037 -8.768 -19.249 1.00 83.81 95 ARG A O 1
ATOM 710 N N . ALA A 1 96 ? -4.800 -9.903 -17.466 1.00 86.75 96 ALA A N 1
ATOM 711 C CA . ALA A 1 96 ? -5.371 -11.011 -18.235 1.00 86.75 96 ALA A CA 1
ATOM 712 C C . ALA A 1 96 ? -6.485 -10.542 -19.190 1.00 86.75 96 ALA A C 1
ATOM 714 O O . ALA A 1 96 ? -6.622 -11.072 -20.289 1.00 86.75 96 ALA A O 1
ATOM 715 N N . ALA A 1 97 ? -7.228 -9.500 -18.804 1.00 89.31 97 ALA A N 1
ATOM 716 C CA . ALA A 1 97 ? -8.219 -8.835 -19.648 1.00 89.31 97 ALA A CA 1
ATOM 717 C C . ALA A 1 97 ? -7.626 -7.778 -20.610 1.00 89.31 97 ALA A C 1
ATOM 719 O O . ALA A 1 97 ? -8.380 -7.078 -21.284 1.00 89.31 97 ALA A O 1
ATOM 720 N N . GLY A 1 98 ? -6.297 -7.624 -20.669 1.00 87.31 98 GLY A N 1
ATOM 721 C CA . GLY A 1 98 ? -5.616 -6.628 -21.507 1.00 87.31 98 GLY A CA 1
ATOM 722 C C . GLY A 1 98 ? -5.713 -5.184 -20.996 1.00 87.31 98 GLY A C 1
ATOM 723 O O . GLY A 1 98 ? -5.459 -4.246 -21.748 1.00 87.31 98 GLY A O 1
ATOM 724 N N . GLY A 1 99 ? -6.108 -4.987 -19.737 1.00 89.00 99 GLY A N 1
ATOM 725 C CA . GLY A 1 99 ? -6.256 -3.675 -19.115 1.00 89.00 99 GLY A CA 1
ATOM 726 C C . GLY A 1 99 ? -4.971 -3.130 -18.484 1.00 89.00 99 GLY A C 1
ATOM 727 O O . GLY A 1 99 ? -3.967 -3.824 -18.326 1.00 89.00 99 GLY A O 1
ATOM 728 N N . VAL A 1 100 ? -5.038 -1.866 -18.060 1.00 88.00 100 VAL A N 1
ATOM 729 C CA . VAL A 1 100 ? -3.976 -1.170 -17.316 1.00 88.00 100 VAL A CA 1
ATOM 730 C C . VAL A 1 100 ? -4.352 -1.141 -15.838 1.00 88.00 100 VAL A C 1
ATOM 732 O O . VAL A 1 100 ? -5.388 -0.580 -15.480 1.00 88.00 100 VAL A O 1
ATOM 735 N N . ALA A 1 101 ? -3.516 -1.728 -14.981 1.00 89.00 101 ALA A N 1
ATOM 736 C CA . ALA A 1 101 ? -3.738 -1.737 -13.540 1.00 89.00 101 ALA A CA 1
ATOM 737 C C . ALA A 1 101 ? -3.326 -0.388 -12.939 1.00 89.00 101 ALA A C 1
ATOM 739 O O . ALA A 1 101 ? -2.205 0.083 -13.150 1.00 89.00 101 ALA A O 1
ATOM 740 N N . ARG A 1 102 ? -4.242 0.238 -12.201 1.00 90.00 102 ARG A N 1
ATOM 741 C CA . ARG A 1 102 ? -4.079 1.568 -11.602 1.00 90.00 102 ARG A CA 1
ATOM 742 C C . ARG A 1 102 ? -4.422 1.522 -10.114 1.00 90.00 102 ARG A C 1
ATOM 744 O O . ARG A 1 102 ? -4.919 0.513 -9.623 1.00 90.00 102 ARG A O 1
ATOM 751 N N . MET A 1 103 ? -4.138 2.621 -9.427 1.00 89.62 103 MET A N 1
ATOM 752 C CA . MET A 1 103 ? -4.597 2.883 -8.066 1.00 89.62 103 MET A CA 1
ATOM 753 C C . MET A 1 103 ? -6.128 2.778 -7.964 1.00 89.62 103 MET A C 1
ATOM 755 O O . MET A 1 103 ? -6.833 3.124 -8.913 1.00 89.62 103 MET A O 1
ATOM 759 N N . SER A 1 104 ? -6.614 2.324 -6.808 1.00 89.44 104 SER A N 1
ATOM 760 C CA . SER A 1 104 ? -8.039 2.313 -6.447 1.00 89.44 104 SER A CA 1
ATOM 761 C C . SER A 1 104 ? -8.653 3.715 -6.450 1.00 89.44 104 SER A C 1
ATOM 763 O O . SER A 1 104 ? -7.939 4.699 -6.234 1.00 89.44 104 SER A O 1
ATOM 765 N N . ASP A 1 105 ? -9.973 3.818 -6.617 1.00 90.06 105 ASP A N 1
ATOM 766 C CA . ASP A 1 105 ? -10.675 5.083 -6.428 1.00 90.06 105 ASP A CA 1
ATOM 767 C C . ASP A 1 105 ? -10.466 5.586 -4.984 1.00 90.06 105 ASP A C 1
ATOM 769 O O . ASP A 1 105 ? -10.750 4.855 -4.026 1.00 90.06 105 ASP A O 1
ATOM 773 N N . PRO A 1 106 ? -9.976 6.829 -4.804 1.00 90.19 106 PRO A N 1
ATOM 774 C CA . PRO A 1 106 ? -9.915 7.502 -3.511 1.00 90.19 106 PRO A CA 1
ATOM 775 C C . PRO A 1 106 ? -11.180 7.346 -2.664 1.00 90.19 106 PRO A C 1
ATOM 777 O O . PRO A 1 106 ? -11.074 7.080 -1.472 1.00 90.19 106 PRO A O 1
ATOM 780 N N . ALA A 1 107 ? -12.365 7.436 -3.273 1.00 91.81 107 ALA A N 1
ATOM 781 C CA . ALA A 1 107 ? -13.632 7.337 -2.558 1.00 91.81 107 ALA A CA 1
ATOM 782 C C . ALA A 1 107 ? -13.840 5.949 -1.930 1.00 91.81 107 ALA A C 1
ATOM 784 O O . ALA A 1 107 ? -14.382 5.845 -0.831 1.00 91.81 107 ALA A O 1
ATOM 785 N N . MET A 1 108 ? -13.389 4.873 -2.588 1.00 92.25 108 MET A N 1
ATOM 786 C CA . MET A 1 108 ? -13.436 3.529 -2.002 1.00 92.25 108 MET A CA 1
ATOM 787 C C . MET A 1 108 ? -12.506 3.436 -0.787 1.00 92.25 108 MET A C 1
ATOM 789 O O . MET A 1 108 ? -12.869 2.852 0.234 1.00 92.25 108 MET A O 1
ATOM 793 N N . VAL A 1 109 ? -11.307 4.014 -0.889 1.00 93.56 109 VAL A N 1
ATOM 794 C CA . VAL A 1 109 ? -10.331 4.015 0.207 1.00 93.56 109 VAL A CA 1
ATOM 795 C C . VAL A 1 109 ? -10.873 4.797 1.406 1.00 93.56 109 VAL A C 1
ATOM 797 O O . VAL A 1 109 ? -10.858 4.273 2.516 1.00 93.56 109 VAL A O 1
ATOM 800 N N . GLU A 1 110 ? -11.448 5.981 1.179 1.00 93.75 110 GLU A N 1
ATOM 801 C CA . GLU A 1 110 ? -12.110 6.793 2.213 1.00 93.75 110 GLU A CA 1
ATOM 802 C C . GLU A 1 110 ? -13.243 6.026 2.906 1.00 93.75 110 GLU A C 1
ATOM 804 O O . GLU A 1 110 ? -13.358 6.048 4.130 1.00 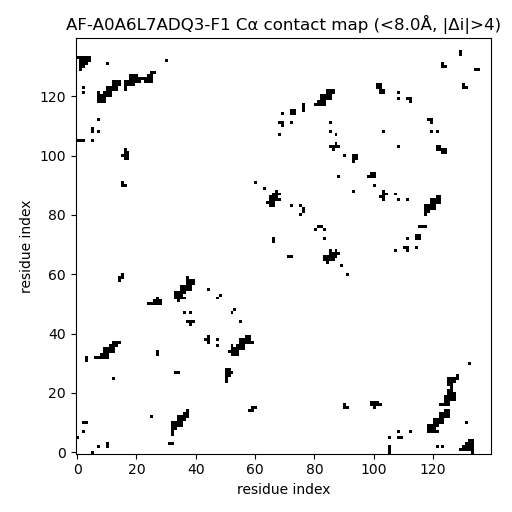93.75 110 GLU A O 1
ATOM 809 N N . GLN A 1 111 ? -14.062 5.298 2.141 1.00 95.00 111 GLN A N 1
ATOM 810 C CA . GLN A 1 111 ? -15.133 4.470 2.700 1.00 95.00 111 GLN A CA 1
ATOM 811 C C . GLN A 1 111 ? -14.599 3.349 3.595 1.00 95.00 111 GLN A C 1
ATOM 813 O O . GLN A 1 111 ? -15.198 3.070 4.631 1.00 95.00 111 GLN A O 1
ATOM 818 N N . ILE A 1 112 ? -13.491 2.707 3.210 1.00 95.94 112 ILE A N 1
ATOM 819 C CA . ILE A 1 112 ? -12.835 1.683 4.032 1.00 95.94 112 ILE A CA 1
ATOM 820 C C . ILE A 1 112 ? -12.279 2.319 5.308 1.00 95.94 112 ILE A C 1
ATOM 822 O O . ILE A 1 112 ? -12.569 1.837 6.397 1.00 95.94 112 ILE A O 1
ATOM 826 N N . MET A 1 113 ? -11.550 3.429 5.193 1.00 95.56 113 MET A N 1
ATOM 827 C CA . MET A 1 113 ? -10.991 4.149 6.342 1.00 95.56 113 MET A CA 1
ATOM 828 C C . MET A 1 113 ? -12.067 4.614 7.326 1.00 95.56 113 MET A C 1
ATOM 830 O O . MET A 1 113 ? -11.858 4.583 8.532 1.00 95.56 113 MET A O 1
ATOM 834 N N . ALA A 1 114 ? -13.243 5.007 6.833 1.00 96.44 114 ALA A N 1
ATOM 835 C CA . ALA A 1 114 ? -14.340 5.465 7.678 1.00 96.44 114 ALA A CA 1
ATOM 836 C C . ALA A 1 114 ? -14.969 4.357 8.546 1.00 96.44 114 ALA A C 1
ATOM 838 O O . ALA A 1 114 ? -15.743 4.674 9.452 1.00 96.44 114 ALA A O 1
ATOM 839 N N . VAL A 1 115 ? -14.703 3.075 8.263 1.00 97.06 115 VAL A N 1
ATOM 840 C CA . VAL A 1 115 ? -15.364 1.951 8.949 1.00 97.06 115 VAL A CA 1
ATOM 841 C C . VAL A 1 115 ? -14.447 1.073 9.792 1.00 97.06 115 VAL A C 1
ATOM 843 O O . VAL A 1 115 ? -14.977 0.311 10.599 1.00 97.06 115 VAL A O 1
ATOM 846 N N . VAL A 1 116 ? -13.129 1.147 9.598 1.00 97.50 116 VAL A N 1
ATOM 847 C CA . VAL A 1 116 ? -12.143 0.382 10.374 1.00 97.50 116 VAL A CA 1
ATOM 848 C C . VAL A 1 116 ? -11.298 1.314 11.227 1.00 97.50 116 VAL A C 1
ATOM 850 O O . VAL A 1 116 ? -11.132 2.489 10.913 1.00 97.50 116 VAL A O 1
ATOM 853 N N . THR A 1 117 ? -10.755 0.784 12.316 1.00 97.56 117 THR A N 1
ATOM 854 C CA . THR A 1 117 ? -9.862 1.519 13.225 1.00 97.56 117 THR A CA 1
ATOM 855 C C . THR A 1 117 ? -8.387 1.183 13.023 1.00 97.56 117 THR A C 1
ATOM 857 O O . THR A 1 117 ? -7.515 1.860 13.568 1.00 97.56 117 THR A O 1
ATOM 860 N N . ILE A 1 118 ? -8.103 0.140 12.241 1.00 97.44 118 ILE A N 1
ATOM 861 C CA . ILE A 1 118 ? -6.751 -0.285 11.877 1.00 97.44 118 ILE A CA 1
ATOM 862 C C . ILE A 1 118 ? -6.220 0.480 10.654 1.00 97.44 118 ILE A C 1
ATOM 864 O O . ILE A 1 118 ? -7.010 0.852 9.786 1.00 97.44 118 ILE A O 1
ATOM 868 N N . PRO A 1 119 ? -4.889 0.653 10.537 1.00 97.38 119 PRO A N 1
ATOM 869 C CA . PRO A 1 119 ? -4.264 1.312 9.399 1.00 97.38 119 PRO A CA 1
ATOM 870 C C . PRO A 1 119 ? -4.704 0.766 8.037 1.00 97.38 119 PRO A C 1
ATOM 872 O O . PRO A 1 119 ? -4.709 -0.450 7.802 1.00 97.38 119 PRO A O 1
ATOM 875 N N . VAL A 1 120 ? -4.996 1.680 7.115 1.00 96.50 120 VAL A N 1
ATOM 876 C CA . VAL A 1 120 ? -5.372 1.389 5.732 1.00 96.50 120 VAL A CA 1
ATOM 877 C C . VAL A 1 120 ? -4.260 1.840 4.798 1.00 96.50 120 VAL A C 1
ATOM 879 O O . VAL A 1 120 ? -3.858 3.001 4.762 1.00 96.50 120 VAL A O 1
ATOM 882 N N . MET A 1 121 ? -3.771 0.896 4.003 1.00 95.19 121 MET A N 1
ATOM 883 C CA . MET A 1 121 ? -2.753 1.133 2.989 1.00 95.19 121 MET A CA 1
ATOM 884 C C . MET A 1 121 ? -3.386 1.167 1.602 1.00 95.19 121 MET A C 1
ATOM 886 O O . MET A 1 121 ? -4.332 0.424 1.328 1.00 95.19 121 MET A O 1
ATOM 890 N N . ALA A 1 122 ? -2.823 1.959 0.694 1.00 94.00 122 ALA A N 1
ATOM 891 C CA . ALA A 1 122 ? -3.262 2.002 -0.699 1.00 94.00 122 ALA A CA 1
ATOM 892 C C . ALA A 1 122 ? -2.080 1.922 -1.670 1.00 94.00 122 ALA A C 1
ATOM 894 O O . ALA A 1 122 ? -0.969 2.356 -1.365 1.00 94.00 122 ALA A O 1
ATOM 895 N N . LYS A 1 123 ? -2.318 1.350 -2.855 1.00 93.00 123 LYS A N 1
ATOM 896 C CA . LYS A 1 123 ? -1.265 1.135 -3.855 1.00 93.00 123 LYS A CA 1
ATOM 897 C C . LYS A 1 123 ? -1.089 2.335 -4.776 1.00 93.00 123 LYS A C 1
ATOM 899 O O . LYS A 1 123 ? -2.062 2.787 -5.369 1.00 93.00 123 LYS A O 1
ATOM 904 N N . ALA A 1 124 ? 0.155 2.753 -4.977 1.00 93.50 124 ALA A N 1
ATOM 905 C CA . ALA A 1 124 ? 0.557 3.700 -6.012 1.00 93.50 124 ALA A CA 1
ATOM 906 C C . ALA A 1 124 ? 1.434 3.013 -7.066 1.00 93.50 124 ALA A C 1
ATOM 908 O O . ALA A 1 124 ? 2.163 2.060 -6.776 1.00 93.50 124 ALA A O 1
ATOM 909 N N . ARG A 1 125 ? 1.378 3.498 -8.306 1.00 94.19 125 ARG A N 1
ATOM 910 C CA . ARG A 1 125 ? 2.247 3.043 -9.396 1.00 94.19 125 ARG A CA 1
ATOM 911 C C . ARG A 1 125 ? 3.693 3.479 -9.171 1.00 94.19 125 ARG A C 1
ATOM 913 O O . ARG A 1 125 ? 3.944 4.603 -8.734 1.00 94.19 125 ARG A O 1
ATOM 920 N N . ILE A 1 126 ? 4.631 2.611 -9.559 1.00 93.19 126 ILE A N 1
ATOM 921 C CA . ILE A 1 126 ? 6.071 2.909 -9.526 1.00 93.19 126 ILE A CA 1
ATOM 922 C C . ILE A 1 126 ? 6.363 4.208 -10.280 1.00 93.19 126 ILE A C 1
ATOM 924 O O . ILE A 1 126 ? 5.905 4.386 -11.414 1.00 93.19 126 ILE A O 1
ATOM 928 N N . GLY A 1 127 ? 7.088 5.107 -9.609 1.00 91.50 127 GLY A N 1
ATOM 929 C CA . GLY A 1 127 ? 7.529 6.396 -10.142 1.00 91.50 127 GLY A CA 1
ATOM 930 C C . GLY A 1 127 ? 6.439 7.464 -10.251 1.00 91.50 127 GLY A C 1
ATOM 931 O O . GLY A 1 127 ? 6.719 8.604 -10.620 1.00 91.50 127 GLY A O 1
ATOM 932 N N . HIS A 1 128 ? 5.183 7.161 -9.904 1.00 92.69 128 HIS A N 1
ATOM 933 C CA . HIS A 1 128 ? 4.081 8.098 -10.113 1.00 92.69 128 HIS A CA 1
ATOM 934 C C . HIS A 1 128 ? 3.906 9.087 -8.951 1.00 92.69 128 HIS A C 1
ATOM 936 O O . HIS A 1 128 ? 2.872 9.109 -8.281 1.00 92.69 128 HIS A O 1
ATOM 942 N N . PHE A 1 129 ? 4.873 9.986 -8.759 1.00 90.19 129 PHE A N 1
ATOM 943 C CA . PHE A 1 129 ? 4.879 10.974 -7.669 1.00 90.19 129 PHE A CA 1
ATOM 944 C C . PHE A 1 129 ? 3.546 11.709 -7.504 1.00 90.19 129 PHE A C 1
ATOM 946 O O . PHE A 1 129 ? 3.012 11.819 -6.400 1.00 90.19 129 PHE A O 1
ATOM 953 N N . VAL A 1 130 ? 2.966 12.172 -8.619 1.00 87.56 130 VAL A N 1
ATOM 954 C CA . VAL A 1 130 ? 1.727 12.942 -8.544 1.00 87.56 130 VAL A CA 1
ATOM 955 C C . VAL A 1 130 ? 0.606 12.086 -7.961 1.00 87.56 130 VAL A C 1
ATOM 957 O O . VAL A 1 130 ? -0.185 12.645 -7.232 1.00 87.56 130 VAL A O 1
ATOM 960 N N . GLU A 1 131 ? 0.523 10.779 -8.262 1.00 86.56 131 GLU A N 1
ATOM 961 C CA . GLU A 1 131 ? -0.519 9.831 -7.792 1.00 86.56 131 GLU A CA 1
ATOM 962 C C . GLU A 1 131 ? -0.446 9.625 -6.278 1.00 86.56 131 GLU A C 1
ATOM 964 O O . GLU A 1 131 ? -1.483 9.575 -5.623 1.00 86.56 131 GLU A O 1
ATOM 969 N N . ALA A 1 132 ? 0.769 9.611 -5.731 1.00 85.81 132 ALA A N 1
ATOM 970 C CA . ALA A 1 132 ? 0.997 9.527 -4.300 1.00 85.81 132 ALA A CA 1
ATOM 971 C C . ALA A 1 132 ? 0.654 10.839 -3.564 1.00 85.81 132 ALA A C 1
ATOM 973 O O . ALA A 1 132 ? -0.064 10.792 -2.572 1.00 85.81 132 ALA A O 1
ATOM 974 N N . ARG A 1 133 ? 1.111 12.008 -4.052 1.00 81.06 133 ARG A N 1
ATOM 975 C CA . ARG A 1 133 ? 1.119 13.260 -3.256 1.00 81.06 133 ARG A CA 1
ATOM 976 C C . ARG A 1 133 ? -0.157 14.097 -3.313 1.00 81.06 133 ARG A C 1
ATOM 978 O O . ARG A 1 133 ? -0.510 14.770 -2.358 1.00 81.06 133 ARG A O 1
ATOM 985 N N . GLY A 1 134 ? -0.845 14.143 -4.454 1.00 66.88 134 GLY A N 1
ATOM 986 C CA . GLY A 1 134 ? -2.003 15.046 -4.562 1.00 66.88 134 GLY A CA 1
ATOM 987 C C . GLY A 1 134 ? -1.715 16.505 -4.888 1.00 66.88 134 GLY A C 1
ATOM 988 O O . GLY A 1 134 ? -2.635 17.305 -4.771 1.00 66.88 134 GLY A O 1
ATOM 989 N N . GLN A 1 135 ? -0.518 16.864 -5.360 1.00 50.00 135 GLN A N 1
ATOM 990 C CA . GLN A 1 135 ? -0.250 18.223 -5.842 1.00 50.00 135 GLN A CA 1
ATOM 991 C C . GLN A 1 135 ? 0.452 18.239 -7.201 1.00 50.00 135 GLN A C 1
ATOM 993 O O . GLN A 1 135 ? 1.458 17.558 -7.413 1.00 50.00 135 GLN A O 1
ATOM 998 N N . ASP A 1 136 ? -0.080 19.064 -8.102 1.00 39.72 136 ASP A N 1
ATOM 999 C CA . ASP A 1 136 ? 0.669 19.633 -9.215 1.00 39.72 136 ASP A CA 1
ATOM 1000 C C . ASP A 1 136 ? 1.748 20.550 -8.625 1.00 39.72 136 ASP A C 1
ATOM 1002 O O . ASP A 1 136 ? 1.435 21.456 -7.853 1.00 39.72 136 ASP A O 1
ATOM 1006 N N . ARG A 1 137 ? 3.020 20.390 -9.013 1.00 38.47 137 ARG A N 1
ATOM 1007 C CA . ARG A 1 137 ? 4.003 21.482 -8.875 1.00 38.47 137 ARG A CA 1
ATOM 1008 C C . ARG A 1 137 ? 3.688 22.582 -9.901 1.00 38.47 137 ARG A C 1
ATOM 1010 O O . ARG A 1 137 ? 4.503 22.873 -10.767 1.00 38.47 137 ARG A O 1
ATOM 1017 N N . CYS A 1 138 ? 2.511 23.192 -9.795 1.00 37.91 138 CYS A N 1
ATOM 1018 C CA . CYS A 1 138 ? 2.210 24.501 -10.364 1.00 37.91 138 CYS A CA 1
ATOM 1019 C C . CYS A 1 138 ? 2.072 25.512 -9.222 1.00 37.91 138 CYS A C 1
ATOM 1021 O O . CYS A 1 138 ? 1.021 26.104 -9.005 1.00 37.91 138 CYS A O 1
ATOM 1023 N N . SER A 1 139 ? 3.176 25.710 -8.509 1.00 37.19 139 SER A N 1
ATOM 1024 C CA . SER A 1 139 ? 3.454 26.953 -7.797 1.00 37.19 139 SER A CA 1
ATOM 1025 C C . SER A 1 139 ? 4.714 27.509 -8.451 1.00 37.19 139 SER A C 1
ATOM 1027 O O . SER A 1 139 ? 5.764 26.867 -8.374 1.00 37.19 139 SER A O 1
ATOM 1029 N N . PHE A 1 140 ? 4.551 28.609 -9.190 1.00 41.03 140 PHE A N 1
ATOM 1030 C CA . PHE A 1 140 ? 5.647 29.408 -9.744 1.00 41.03 140 PHE A CA 1
ATOM 1031 C C . PHE A 1 140 ? 6.535 29.970 -8.631 1.00 41.03 140 PHE A C 1
ATOM 1033 O O . PHE A 1 140 ? 5.993 30.237 -7.533 1.00 41.03 140 PHE A O 1
#

Solvent-accessible surface area (backbone atoms only — not comparable to full-atom values): 7930 Å² total; per-residue (Å²): 129,22,46,51,70,70,61,44,60,28,39,30,45,26,87,69,29,50,64,70,35,96,85,48,70,52,70,37,74,84,51,89,56,45,28,32,35,60,26,90,48,70,71,50,42,53,52,44,43,75,37,38,38,74,40,81,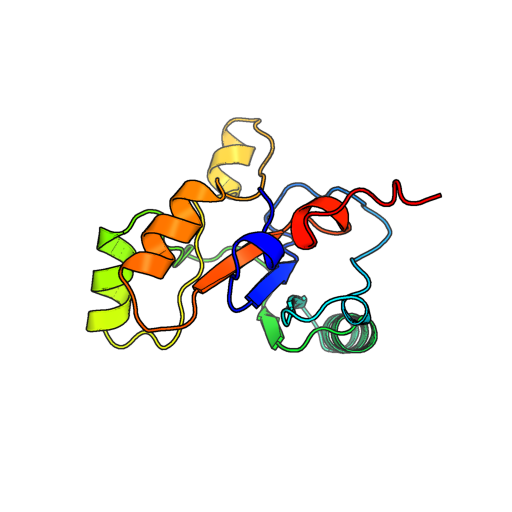43,70,58,84,76,82,88,64,84,52,31,59,48,53,68,53,44,46,51,41,47,76,74,64,46,76,56,48,41,45,37,69,65,63,35,70,62,32,46,75,72,73,47,81,29,70,58,53,61,55,69,60,50,51,54,36,55,76,70,46,93,52,50,41,26,37,49,32,35,26,34,36,53,54,57,42,56,52,58,78,91,81,72,134

pLDDT: mean 88.89, std 13.0, range [37.19, 97.94]

InterPro domains:
  IPR001852 Pyridoxal 5'-phosphate synthase subunit PdxS/SNZ [PS51129] (1-67)
  IPR001852 Pyridoxal 5'-phosphate synthase subunit PdxS/SNZ [PS51129] (69-140)
  IPR001852 Pyridoxal 5'-phosphate synthase subunit PdxS/SNZ [PTHR31829] (3-69)
  IPR011060 Ribulose-phosphate binding barrel [SSF51366] (65-132)
  IPR013785 Aldolase-type TIM barrel [G3DSA:3.20.20.70] (2-68)
  IPR013785 Aldolase-type TIM barrel [G3DSA:3.20.20.70] (69-138)
  IPR033755 PdxS/SNZ N-terminal domain [PF01680] (3-69)

Mean predicted aligned error: 4.98 Å

Foldseek 3Di:
DAAVVLVAQEEEQAPLFFAPDPPAFAQPVVGPRAYEYADQDPVRVVVCVVSRHPHYDHHDQPPNQADQAQVSLVVCVVVPNQEHEHDNDRSVVCVVVVHGGAKDDSVRQSRNVVRDPHGYYTYHHGPPNCRHPVDDPPDD

Organism: Leuconostoc lactis (NCBI:txid1246)

Radius of gyration: 14.67 Å; Cα contacts (8 Å, |Δi|>4): 271; chains: 1; bounding box: 38×44×36 Å

Sequence (140 aa):
MKLEAVGVDYIDESEVLTPADDTYHIDKTAFEVPFVCGCRDLGEALRRIGEGASMLRTKGEPGTGNINNVEQAKIAEAAGAVAVMALERVPSDIRAAGGVARMSDPAMVEQIMAVVTIPVMAKARIGHFVEARGQDRCSF